Protein AF-A0A1I7TL83-F1 (afdb_monomer_lite)

Foldseek 3Di:
DDPPPPVVVVVVVQDDPPQRHHPLVLVLLQVLLVCVVVVVVVVVVCSVPPVLVVCCVVPPPPHADDDLVVSCVSNDPDSPVSSVVVVVSRVVVVVD

Organism: NCBI:txid1561998

Structure (mmCIF, N/CA/C/O backbone):
data_AF-A0A1I7TL83-F1
#
_entry.id   AF-A0A1I7TL83-F1
#
loop_
_atom_site.group_PDB
_atom_site.id
_atom_site.type_symbol
_atom_site.label_atom_id
_atom_site.label_alt_id
_atom_site.label_comp_id
_atom_site.label_asym_id
_atom_site.label_entity_id
_atom_site.label_seq_id
_atom_site.pdbx_PDB_ins_code
_atom_site.Cartn_x
_atom_site.Cartn_y
_atom_site.Cartn_z
_atom_site.occupancy
_atom_site.B_iso_or_equiv
_atom_site.auth_seq_id
_atom_site.auth_comp_id
_atom_site.auth_asym_id
_atom_site.auth_atom_id
_atom_site.pdbx_PDB_model_num
ATOM 1 N N . MET A 1 1 ? 33.379 -20.339 -18.609 1.00 40.88 1 MET A N 1
ATOM 2 C CA . MET A 1 1 ? 32.746 -19.020 -18.379 1.00 40.88 1 MET A CA 1
ATOM 3 C C . MET A 1 1 ? 31.507 -19.224 -17.528 1.00 40.88 1 MET A C 1
ATOM 5 O O . MET A 1 1 ? 30.664 -20.033 -17.888 1.00 40.88 1 MET A O 1
ATOM 9 N N . LYS A 1 2 ? 31.459 -18.587 -16.354 1.00 40.56 2 LYS A N 1
ATOM 10 C CA . LYS A 1 2 ? 30.393 -18.750 -15.358 1.00 40.56 2 LYS A CA 1
ATOM 11 C C . LYS A 1 2 ? 29.096 -18.144 -15.906 1.00 40.56 2 LYS A C 1
ATOM 13 O O . LYS A 1 2 ? 29.008 -16.931 -16.060 1.00 40.56 2 LYS A O 1
ATOM 18 N N . SER A 1 3 ? 28.115 -18.986 -16.227 1.00 40.88 3 SER A N 1
ATOM 19 C CA . SER A 1 3 ? 26.766 -18.538 -16.584 1.00 40.88 3 SER A CA 1
ATOM 20 C C . SER A 1 3 ? 26.003 -18.202 -15.302 1.00 40.88 3 SER A C 1
ATOM 22 O O . SER A 1 3 ? 25.206 -18.980 -14.787 1.00 40.88 3 SER A O 1
ATOM 24 N N . THR A 1 4 ? 26.286 -17.016 -14.767 1.00 51.28 4 THR A N 1
ATOM 25 C CA . 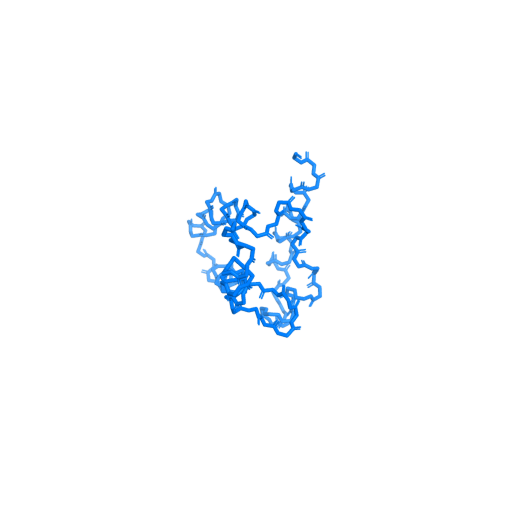THR A 1 4 ? 25.654 -16.410 -13.580 1.00 51.28 4 THR A CA 1
ATOM 26 C C . THR A 1 4 ? 24.176 -16.042 -13.809 1.00 51.28 4 THR A C 1
ATOM 28 O O . THR A 1 4 ? 23.538 -15.449 -12.950 1.00 51.28 4 THR A O 1
ATOM 31 N N . ARG A 1 5 ? 23.580 -16.407 -14.952 1.00 51.69 5 ARG A N 1
ATOM 32 C CA . ARG A 1 5 ? 22.175 -16.101 -15.263 1.00 51.69 5 ARG A CA 1
ATOM 33 C C . ARG A 1 5 ? 21.177 -17.067 -14.618 1.00 51.69 5 ARG A C 1
ATOM 35 O O . ARG A 1 5 ? 20.035 -16.684 -14.407 1.00 51.69 5 ARG A O 1
ATOM 42 N N . SER A 1 6 ? 21.594 -18.285 -14.259 1.00 44.16 6 SER A N 1
ATOM 43 C CA . SER A 1 6 ? 20.648 -19.314 -13.797 1.00 44.16 6 SER A CA 1
ATOM 44 C C . SER A 1 6 ? 20.267 -19.204 -12.315 1.00 44.16 6 SER A C 1
ATOM 46 O O . SER A 1 6 ? 19.183 -19.633 -11.946 1.00 44.16 6 SER A O 1
ATOM 48 N N . VAL A 1 7 ? 21.118 -18.611 -11.466 1.00 46.62 7 VAL A N 1
ATOM 49 C CA . VAL A 1 7 ? 20.846 -18.466 -10.019 1.00 46.62 7 VAL A CA 1
ATOM 50 C C . VAL A 1 7 ? 19.954 -17.251 -9.732 1.00 46.62 7 VAL A C 1
ATOM 52 O O . VAL A 1 7 ? 19.131 -17.301 -8.829 1.00 46.62 7 VAL A O 1
ATOM 55 N N . VAL A 1 8 ? 20.048 -16.193 -10.547 1.00 48.50 8 VAL A N 1
ATOM 56 C CA . VAL A 1 8 ? 19.241 -14.963 -10.404 1.00 48.50 8 VAL A CA 1
ATOM 57 C C . VAL A 1 8 ? 17.760 -15.204 -10.738 1.00 48.50 8 VAL A C 1
ATOM 59 O O . VAL A 1 8 ? 16.886 -14.619 -10.111 1.00 48.50 8 VAL A O 1
ATOM 62 N N . ALA A 1 9 ? 17.461 -16.107 -11.678 1.00 45.34 9 ALA A N 1
ATOM 63 C CA . ALA A 1 9 ? 16.084 -16.497 -11.995 1.00 45.34 9 ALA A CA 1
ATOM 64 C C . ALA A 1 9 ? 15.439 -17.378 -10.903 1.00 45.34 9 ALA A C 1
ATOM 66 O O . ALA A 1 9 ? 14.225 -17.347 -10.727 1.00 45.34 9 ALA A O 1
ATOM 67 N N . LEU A 1 10 ? 16.242 -18.134 -10.143 1.00 45.66 10 LEU A N 1
ATOM 68 C CA . LEU A 1 10 ? 15.761 -19.031 -9.084 1.00 45.66 10 LEU A CA 1
ATOM 69 C C . LEU A 1 10 ? 15.309 -18.280 -7.818 1.00 45.66 10 LEU A C 1
ATOM 71 O O . LEU A 1 10 ? 14.394 -18.741 -7.144 1.00 45.66 10 LEU A O 1
ATOM 75 N N . THR A 1 11 ? 15.871 -17.105 -7.516 1.00 44.09 11 THR A N 1
ATOM 76 C CA . THR A 1 11 ? 15.381 -16.217 -6.440 1.00 44.09 11 THR A CA 1
ATOM 77 C C . THR A 1 11 ? 14.209 -15.329 -6.862 1.00 44.09 11 THR A C 1
ATOM 79 O O . THR A 1 11 ? 13.509 -14.810 -6.002 1.00 44.09 11 THR A O 1
ATOM 82 N N . LEU A 1 12 ? 13.932 -15.177 -8.162 1.00 46.34 12 LEU A N 1
ATOM 83 C CA . LEU A 1 12 ? 12.803 -14.374 -8.661 1.00 46.34 12 LEU A CA 1
ATOM 84 C C . LEU A 1 12 ? 11.429 -15.026 -8.388 1.00 46.34 12 LEU A C 1
ATOM 86 O O . LEU A 1 12 ? 10.392 -14.409 -8.594 1.00 46.34 12 LEU A O 1
ATOM 90 N N . SER A 1 13 ? 11.424 -16.265 -7.888 1.00 45.91 13 SER A N 1
ATOM 91 C CA . SER A 1 13 ? 10.230 -17.009 -7.460 1.00 45.91 13 SER A CA 1
ATOM 92 C C . SER A 1 13 ? 9.822 -16.723 -6.007 1.00 45.91 13 SER A C 1
ATOM 94 O O . SER A 1 13 ? 9.092 -17.518 -5.417 1.00 45.91 13 SER A O 1
ATOM 96 N N . LEU A 1 14 ? 10.317 -15.642 -5.391 1.00 49.12 14 LEU A N 1
ATOM 97 C CA . LEU A 1 14 ? 9.957 -15.254 -4.024 1.00 49.12 14 LEU A CA 1
ATOM 98 C C . LEU A 1 14 ? 8.492 -14.786 -3.972 1.00 49.12 14 LEU A C 1
ATOM 100 O O . LEU A 1 14 ? 8.189 -13.603 -4.049 1.00 49.12 14 LEU A O 1
ATOM 104 N N . VAL A 1 15 ? 7.621 -15.789 -3.871 1.00 53.19 15 VAL A N 1
ATOM 105 C CA . VAL A 1 15 ? 6.234 -15.800 -3.399 1.00 53.19 15 VAL A CA 1
ATOM 106 C C . VAL A 1 15 ? 5.367 -14.680 -3.984 1.00 53.19 15 VAL A C 1
ATOM 108 O O . VAL A 1 15 ? 5.227 -13.590 -3.431 1.00 53.19 15 VAL A O 1
ATOM 111 N N . THR A 1 16 ? 4.803 -14.974 -5.153 1.00 54.91 16 THR A N 1
ATOM 112 C CA . THR A 1 16 ? 3.726 -14.195 -5.774 1.00 54.91 16 THR A CA 1
ATOM 113 C C . THR A 1 16 ? 2.438 -15.005 -5.672 1.00 54.91 16 THR A C 1
ATOM 115 O O . THR A 1 16 ? 2.478 -16.230 -5.801 1.00 54.91 16 THR A O 1
ATOM 118 N N . ASP A 1 17 ? 1.319 -14.335 -5.406 1.00 64.25 17 ASP A N 1
ATOM 119 C CA . ASP A 1 17 ? -0.016 -14.950 -5.431 1.00 64.25 17 ASP A CA 1
ATOM 120 C C . ASP A 1 17 ? -0.466 -15.237 -6.887 1.00 64.25 17 ASP A C 1
ATOM 122 O O . ASP A 1 17 ? 0.212 -14.843 -7.843 1.00 64.25 17 ASP A O 1
ATOM 126 N N . GLU A 1 18 ? -1.623 -15.880 -7.075 1.00 60.56 18 GLU A N 1
ATOM 127 C CA . GLU A 1 18 ? -2.236 -16.216 -8.370 1.00 60.56 18 GLU A CA 1
ATOM 128 C C . GLU A 1 18 ? -2.370 -15.003 -9.314 1.00 60.56 18 GLU A C 1
ATOM 130 O O . GLU A 1 18 ? -2.301 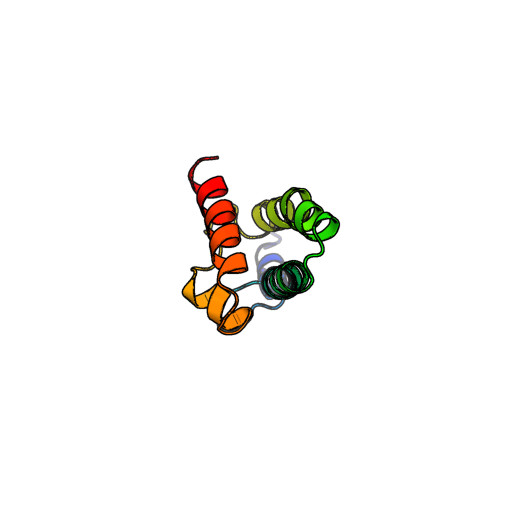-15.159 -10.533 1.00 60.56 18 GLU A O 1
ATOM 135 N N . ASP A 1 19 ? -2.489 -13.785 -8.771 1.00 69.38 19 ASP A N 1
ATOM 136 C CA . ASP A 1 19 ? -2.600 -12.528 -9.529 1.00 69.38 19 ASP A CA 1
ATOM 137 C C . ASP A 1 19 ? -1.225 -11.894 -9.901 1.00 69.38 19 ASP A C 1
ATOM 139 O O . ASP A 1 19 ? -1.171 -10.785 -10.441 1.00 69.38 19 ASP A O 1
ATOM 143 N N . GLY A 1 20 ? -0.085 -12.546 -9.617 1.00 83.12 20 GLY A N 1
ATOM 144 C CA . GLY A 1 20 ? 1.255 -12.024 -9.956 1.00 83.12 20 GLY A CA 1
ATOM 145 C C . GLY A 1 20 ? 1.684 -10.802 -9.126 1.00 83.12 20 GLY A C 1
ATOM 146 O O . GLY A 1 20 ? 2.516 -9.983 -9.558 1.00 83.12 20 GLY A O 1
ATOM 147 N N . VAL A 1 21 ? 1.086 -10.664 -7.942 1.00 88.56 21 VAL A N 1
ATOM 148 C CA . VAL A 1 21 ? 1.373 -9.625 -6.949 1.00 88.56 21 VAL A CA 1
ATOM 149 C C . VAL A 1 21 ? 2.361 -10.187 -5.921 1.00 88.56 21 VAL A C 1
ATOM 151 O O . VAL A 1 21 ? 2.105 -11.266 -5.385 1.00 88.56 21 VAL A O 1
ATOM 154 N N . PRO A 1 22 ? 3.487 -9.503 -5.639 1.00 91.62 22 PRO A N 1
ATOM 155 C CA . PRO A 1 22 ? 4.401 -9.924 -4.578 1.00 91.62 22 PRO A CA 1
ATOM 156 C C . PRO A 1 22 ? 3.701 -9.947 -3.217 1.00 91.62 22 PRO A C 1
ATOM 158 O O . PRO A 1 22 ? 2.949 -9.022 -2.904 1.00 91.62 22 PRO A O 1
ATOM 161 N N . ASN A 1 23 ? 3.988 -10.950 -2.386 1.00 89.94 23 ASN A N 1
ATOM 162 C CA . ASN A 1 23 ? 3.353 -11.081 -1.069 1.00 89.94 23 ASN A CA 1
ATOM 163 C C . ASN A 1 23 ? 3.490 -9.828 -0.196 1.00 89.94 23 ASN A C 1
ATOM 165 O O . ASN A 1 23 ? 2.518 -9.401 0.409 1.00 89.94 23 ASN A O 1
ATOM 169 N N . GLU A 1 24 ? 4.660 -9.184 -0.191 1.00 92.31 24 GLU A N 1
ATOM 170 C CA . GLU A 1 24 ? 4.880 -7.949 0.576 1.00 92.31 24 GLU A CA 1
ATOM 171 C C . GLU A 1 24 ? 3.939 -6.814 0.145 1.00 92.31 24 GLU A C 1
ATOM 173 O O . GLU A 1 24 ? 3.497 -6.007 0.961 1.00 92.31 24 GLU A O 1
ATOM 178 N N . VAL A 1 25 ? 3.598 -6.769 -1.146 1.00 92.69 25 VAL A N 1
ATOM 179 C CA . VAL A 1 25 ? 2.640 -5.803 -1.684 1.00 92.69 25 VAL A CA 1
ATOM 180 C C . VAL A 1 25 ? 1.230 -6.182 -1.249 1.00 92.69 25 VAL A C 1
ATOM 182 O O . VAL A 1 25 ? 0.480 -5.309 -0.825 1.00 92.69 25 VAL A O 1
ATOM 185 N N . ALA A 1 26 ? 0.863 -7.463 -1.309 1.00 92.31 26 ALA A N 1
ATOM 186 C CA . ALA A 1 26 ? -0.438 -7.922 -0.828 1.00 92.31 26 ALA A CA 1
ATOM 187 C C . ALA A 1 26 ? -0.628 -7.616 0.670 1.00 92.31 26 ALA A C 1
ATOM 189 O O . ALA A 1 26 ? -1.638 -7.017 1.047 1.00 92.31 26 ALA A O 1
ATOM 190 N N . ASP A 1 27 ? 0.375 -7.916 1.498 1.00 93.75 27 ASP A N 1
ATOM 191 C CA . ASP A 1 27 ? 0.387 -7.617 2.933 1.00 93.75 27 ASP A CA 1
ATOM 192 C C . ASP A 1 27 ? 0.252 -6.113 3.194 1.00 93.75 27 ASP A C 1
ATOM 194 O O . ASP A 1 27 ? -0.554 -5.692 4.030 1.00 93.75 27 ASP A O 1
ATOM 198 N N . TYR A 1 28 ? 0.971 -5.288 2.426 1.00 94.38 28 TYR A N 1
ATOM 199 C CA . TYR A 1 28 ? 0.833 -3.836 2.476 1.00 94.38 28 TYR A CA 1
ATOM 200 C C . TYR A 1 28 ? -0.597 -3.377 2.165 1.00 94.38 28 TYR A C 1
ATOM 202 O O . TYR A 1 28 ? -1.137 -2.545 2.901 1.00 94.38 28 TYR A O 1
ATOM 210 N N . LEU A 1 29 ? -1.232 -3.906 1.111 1.00 92.88 29 LEU A N 1
ATOM 211 C CA . LEU A 1 29 ? -2.604 -3.538 0.736 1.00 92.88 29 LEU A CA 1
ATOM 212 C C . LEU A 1 29 ? -3.594 -3.912 1.850 1.00 92.88 29 LEU A C 1
ATOM 214 O O . LEU A 1 29 ? -4.426 -3.088 2.246 1.00 92.88 29 LEU A O 1
ATOM 218 N N . VAL A 1 30 ? -3.479 -5.127 2.396 1.00 93.38 30 VAL A N 1
ATOM 219 C CA . VAL A 1 30 ? -4.329 -5.612 3.494 1.00 93.38 30 VAL A CA 1
ATOM 220 C C . VAL A 1 30 ? -4.156 -4.737 4.736 1.00 93.38 30 VAL A C 1
ATOM 222 O O . VAL A 1 30 ? -5.149 -4.221 5.266 1.00 93.38 30 VAL A O 1
ATOM 225 N N . TYR A 1 31 ? -2.914 -4.522 5.175 1.00 94.94 31 TYR A N 1
ATOM 226 C CA . TYR A 1 31 ? -2.604 -3.752 6.378 1.00 94.94 31 TYR A CA 1
ATOM 227 C C . TYR A 1 31 ? -3.016 -2.282 6.248 1.00 94.94 31 TYR A C 1
ATOM 229 O O . TYR A 1 31 ? -3.689 -1.746 7.130 1.00 94.94 31 TYR A O 1
ATOM 237 N N . SER A 1 32 ? -2.729 -1.654 5.109 1.00 92.69 32 SER A N 1
ATOM 238 C CA . SER A 1 32 ? -3.151 -0.279 4.823 1.00 92.69 32 SER A CA 1
ATOM 239 C C . SER A 1 32 ? -4.673 -0.132 4.862 1.00 92.69 32 SER A C 1
ATOM 241 O O . SER A 1 32 ? -5.192 0.800 5.482 1.00 92.69 32 SER A O 1
ATOM 243 N N . SER A 1 33 ? -5.415 -1.083 4.276 1.00 93.19 33 SER A N 1
ATOM 244 C CA . SER A 1 33 ? -6.885 -1.067 4.330 1.00 93.19 33 SER A CA 1
ATOM 245 C C . SER A 1 33 ? -7.413 -1.159 5.767 1.00 93.19 33 SER A C 1
ATOM 247 O O . SER A 1 33 ? -8.385 -0.484 6.124 1.00 93.19 33 SER A O 1
ATOM 249 N N . ARG A 1 34 ? -6.740 -1.945 6.617 1.00 94.00 34 ARG A N 1
ATOM 250 C CA . ARG A 1 34 ? -7.073 -2.092 8.033 1.00 94.00 34 ARG A CA 1
ATOM 251 C C . ARG A 1 34 ? -6.826 -0.794 8.797 1.00 94.00 34 ARG A C 1
ATOM 253 O O . ARG A 1 34 ? -7.710 -0.375 9.537 1.00 94.00 34 ARG A O 1
ATOM 260 N N . MET A 1 35 ? -5.688 -0.136 8.586 1.00 95.00 35 MET A N 1
ATOM 261 C CA . MET A 1 35 ? -5.366 1.125 9.268 1.00 95.00 35 MET A CA 1
ATOM 262 C C . MET A 1 35 ? -6.350 2.241 8.915 1.00 95.00 35 MET A C 1
ATOM 264 O O . MET A 1 35 ? -6.756 3.004 9.790 1.00 95.00 35 MET A O 1
ATOM 268 N N . ILE A 1 36 ? -6.823 2.280 7.666 1.00 92.00 36 ILE A N 1
ATOM 269 C CA . ILE A 1 36 ? -7.897 3.193 7.245 1.00 92.00 36 ILE A CA 1
ATOM 270 C C . ILE A 1 36 ? -9.212 2.880 7.959 1.00 92.00 36 ILE A C 1
ATOM 272 O O . ILE A 1 36 ? -9.888 3.797 8.427 1.00 92.00 36 ILE A O 1
ATOM 276 N N . LYS A 1 37 ? -9.571 1.599 8.086 1.00 91.94 37 LYS A N 1
ATOM 277 C CA . LYS A 1 37 ? -10.777 1.181 8.814 1.00 91.94 37 LYS A CA 1
ATOM 278 C C . LYS A 1 37 ? -10.702 1.520 10.308 1.00 91.94 37 LYS A C 1
ATOM 280 O O . LYS A 1 37 ? -11.709 1.915 10.886 1.00 91.94 37 LYS A O 1
ATOM 285 N N . GLU A 1 38 ? -9.526 1.375 10.911 1.00 94.81 38 GLU A N 1
ATOM 286 C CA . GLU A 1 38 ? -9.254 1.700 12.318 1.00 94.81 38 GLU A CA 1
ATOM 287 C C . GLU A 1 38 ? -9.007 3.203 12.554 1.00 94.81 38 GLU A C 1
ATOM 289 O O . GLU A 1 38 ? -8.852 3.620 13.697 1.00 94.81 38 GLU A O 1
ATOM 294 N N . GLN A 1 39 ? -9.001 4.022 11.493 1.00 94.25 39 GLN A N 1
ATOM 295 C CA . GLN A 1 39 ? -8.713 5.462 11.541 1.00 94.25 39 GLN A CA 1
ATOM 296 C C . GLN A 1 39 ? -7.362 5.794 12.197 1.00 94.25 39 GLN A C 1
ATOM 298 O O . GLN A 1 39 ? -7.194 6.844 12.820 1.00 94.25 39 GLN A O 1
ATOM 303 N N . ASN A 1 40 ? -6.373 4.915 12.034 1.00 96.31 40 ASN A N 1
ATOM 304 C CA . ASN A 1 40 ? -5.033 5.111 12.572 1.00 96.31 40 ASN A CA 1
ATOM 305 C C . ASN A 1 40 ? -4.222 6.059 11.671 1.00 96.31 40 ASN A C 1
ATOM 307 O O . ASN A 1 40 ? -3.369 5.632 10.896 1.00 96.31 40 ASN A O 1
ATOM 311 N N . VAL A 1 41 ? -4.523 7.358 11.746 1.00 94.50 41 VAL A N 1
ATOM 312 C CA . VAL A 1 41 ? -3.918 8.401 10.895 1.00 94.50 41 VAL A CA 1
ATOM 313 C C . VAL A 1 41 ? -2.381 8.406 10.924 1.00 94.50 41 VAL A C 1
ATOM 315 O O . VAL A 1 41 ? -1.799 8.485 9.841 1.00 94.50 41 VAL A O 1
ATOM 318 N N . PRO A 1 42 ? -1.704 8.291 12.086 1.00 97.12 42 PRO A N 1
ATOM 319 C CA . PRO A 1 42 ? -0.243 8.228 12.117 1.00 97.12 42 PRO A CA 1
ATOM 320 C C . PRO A 1 42 ? 0.319 7.074 11.285 1.00 97.12 42 PRO A C 1
ATOM 322 O O . PRO A 1 42 ? 1.252 7.270 10.513 1.00 97.12 42 PRO A O 1
ATOM 325 N N . GLU A 1 43 ? -0.281 5.888 11.391 1.00 96.25 43 GLU A N 1
ATOM 326 C CA . GLU A 1 43 ? 0.184 4.717 10.650 1.00 96.25 43 GLU A CA 1
ATOM 327 C C . GLU A 1 43 ? -0.116 4.830 9.153 1.00 96.25 43 GLU A C 1
ATOM 329 O O . GLU A 1 43 ? 0.718 4.475 8.324 1.00 96.25 43 GLU A O 1
ATOM 334 N N . ILE A 1 44 ? -1.278 5.384 8.787 1.00 93.00 44 ILE A N 1
ATOM 335 C CA . ILE A 1 44 ? -1.622 5.662 7.384 1.00 93.00 44 ILE A CA 1
ATOM 336 C C . ILE A 1 44 ? -0.569 6.578 6.749 1.00 93.00 44 ILE A C 1
ATOM 338 O O . ILE A 1 44 ? -0.160 6.327 5.617 1.00 93.00 44 ILE A O 1
ATOM 342 N N . LEU A 1 45 ? -0.104 7.604 7.473 1.00 93.19 45 LEU A N 1
ATOM 343 C CA . LEU A 1 45 ? 0.941 8.508 6.989 1.00 93.19 45 LEU A CA 1
ATOM 344 C C . LEU A 1 45 ? 2.276 7.775 6.791 1.00 93.19 45 LEU A C 1
ATOM 346 O O . LEU A 1 45 ? 2.879 7.890 5.729 1.00 93.19 45 LEU A O 1
ATOM 350 N N . THR A 1 46 ? 2.699 6.960 7.761 1.00 95.44 46 THR A N 1
ATOM 351 C CA . THR A 1 46 ? 3.910 6.124 7.657 1.00 95.44 46 THR A CA 1
ATOM 352 C C . THR A 1 46 ? 3.854 5.197 6.439 1.00 95.44 46 THR A C 1
ATOM 354 O O . THR A 1 46 ? 4.799 5.120 5.649 1.00 95.44 46 THR A O 1
ATOM 357 N N . LEU A 1 47 ? 2.722 4.518 6.237 1.00 93.25 47 LEU A N 1
ATOM 358 C CA . LEU A 1 47 ? 2.511 3.623 5.098 1.00 93.25 47 LEU A CA 1
ATOM 359 C C . LEU A 1 47 ? 2.541 4.366 3.758 1.00 93.25 47 LEU A C 1
ATOM 361 O O . LEU A 1 47 ? 2.960 3.798 2.745 1.00 93.25 47 LEU A O 1
ATOM 365 N N . TYR A 1 48 ? 2.100 5.621 3.750 1.00 90.12 48 TYR A N 1
ATOM 366 C CA . TYR A 1 48 ? 2.092 6.466 2.566 1.00 90.12 48 TYR A CA 1
ATOM 367 C C . TYR A 1 48 ? 3.483 6.998 2.211 1.00 90.12 48 TYR A C 1
ATOM 369 O O . TYR A 1 48 ? 3.911 6.865 1.068 1.00 90.12 48 TYR A O 1
ATOM 377 N N . ASP A 1 49 ? 4.191 7.567 3.186 1.00 90.19 49 ASP A N 1
ATOM 378 C CA . ASP A 1 49 ? 5.437 8.303 2.953 1.00 90.19 49 ASP A CA 1
ATOM 379 C C . ASP A 1 49 ? 6.673 7.399 2.901 1.00 90.19 49 ASP A C 1
ATOM 381 O O . ASP A 1 49 ? 7.702 7.797 2.354 1.00 90.19 49 ASP A O 1
ATOM 385 N N . GLN A 1 50 ? 6.598 6.193 3.472 1.00 92.62 50 GLN A N 1
ATOM 386 C CA . GLN A 1 50 ? 7.752 5.296 3.586 1.00 92.62 50 GLN A CA 1
ATOM 387 C C . GLN A 1 50 ? 7.533 3.973 2.854 1.00 92.62 50 GLN A C 1
ATOM 389 O O . GLN A 1 50 ? 8.285 3.643 1.938 1.00 92.62 50 GLN A O 1
ATOM 394 N N . ALA A 1 51 ? 6.494 3.220 3.226 1.00 92.94 51 ALA A N 1
ATOM 395 C CA . ALA A 1 51 ? 6.305 1.866 2.704 1.00 92.94 51 ALA A CA 1
ATOM 396 C C . ALA A 1 51 ? 5.917 1.852 1.214 1.00 92.94 51 ALA A C 1
ATOM 398 O O . ALA A 1 51 ? 6.452 1.054 0.448 1.00 92.94 51 ALA A O 1
ATOM 399 N N . SER A 1 52 ? 5.024 2.747 0.776 1.00 90.00 52 SER A N 1
ATOM 400 C CA . SER A 1 52 ? 4.612 2.815 -0.634 1.00 90.00 52 SER A CA 1
ATOM 401 C C . SER A 1 52 ? 5.768 3.166 -1.597 1.00 90.00 52 SER A C 1
ATOM 403 O O . SER A 1 52 ? 5.935 2.453 -2.596 1.00 90.00 52 SER A O 1
ATOM 405 N N . PRO A 1 53 ? 6.620 4.179 -1.320 1.00 90.25 53 PRO A N 1
ATOM 406 C CA . PRO A 1 53 ? 7.817 4.443 -2.122 1.00 90.25 53 PRO A CA 1
ATOM 407 C C . PRO A 1 53 ? 8.830 3.291 -2.136 1.00 90.25 53 PRO A C 1
ATOM 409 O O . PRO A 1 53 ? 9.367 2.979 -3.199 1.00 90.25 53 PRO A O 1
ATOM 412 N N . ASP A 1 54 ? 9.065 2.622 -1.000 1.00 92.56 54 ASP A N 1
ATOM 413 C CA . ASP A 1 54 ? 9.984 1.472 -0.936 1.00 92.56 54 ASP A CA 1
ATOM 414 C C . ASP A 1 54 ? 9.499 0.309 -1.815 1.00 92.56 54 ASP A C 1
ATOM 416 O O . ASP A 1 54 ? 10.232 -0.191 -2.673 1.00 92.56 54 ASP A O 1
ATOM 420 N N . LEU A 1 55 ? 8.226 -0.077 -1.676 1.00 92.25 55 LEU A N 1
ATOM 421 C CA . LEU A 1 55 ? 7.625 -1.142 -2.484 1.00 92.25 55 LEU A CA 1
ATOM 422 C C . LEU A 1 55 ? 7.593 -0.781 -3.973 1.00 92.25 55 LEU A C 1
ATOM 424 O O . LEU A 1 55 ? 7.820 -1.643 -4.825 1.00 92.25 55 LEU A O 1
ATOM 428 N N . THR A 1 56 ? 7.354 0.494 -4.286 1.00 89.25 56 THR A N 1
ATOM 429 C CA . THR A 1 56 ? 7.433 1.033 -5.648 1.00 89.25 56 THR A CA 1
ATOM 430 C C . THR A 1 56 ? 8.807 0.791 -6.263 1.00 89.25 56 THR A C 1
ATOM 432 O O . THR A 1 56 ? 8.902 0.183 -7.329 1.00 89.25 56 THR A O 1
ATOM 435 N N . GLU A 1 57 ? 9.869 1.213 -5.582 1.00 89.62 57 GLU A N 1
ATOM 436 C CA . GLU A 1 57 ? 11.237 1.090 -6.089 1.00 89.62 57 GLU A CA 1
ATOM 437 C C . GLU A 1 57 ? 11.657 -0.382 -6.240 1.00 89.62 57 GLU A C 1
ATOM 439 O O . GLU A 1 57 ? 12.375 -0.766 -7.172 1.00 89.62 57 GLU A O 1
ATOM 444 N N . ARG A 1 58 ? 11.184 -1.243 -5.336 1.00 90.56 58 ARG A N 1
ATOM 445 C CA . ARG A 1 58 ? 11.543 -2.665 -5.317 1.00 90.56 58 ARG A CA 1
ATOM 446 C C . ARG A 1 58 ? 10.807 -3.490 -6.371 1.00 90.56 58 ARG A C 1
ATOM 448 O O . ARG A 1 58 ? 11.435 -4.355 -6.979 1.00 90.56 58 ARG A O 1
ATOM 455 N N . PHE A 1 59 ? 9.518 -3.234 -6.601 1.00 89.06 59 PHE A N 1
ATOM 456 C CA . PHE A 1 59 ? 8.660 -4.124 -7.398 1.00 89.06 59 PHE A CA 1
ATOM 457 C C . PHE A 1 59 ? 8.016 -3.473 -8.629 1.00 89.06 59 PHE A C 1
ATOM 459 O O . PHE A 1 59 ? 7.570 -4.194 -9.523 1.00 89.06 59 PHE A O 1
ATOM 466 N N . PHE A 1 60 ? 7.974 -2.140 -8.701 1.00 87.06 60 PHE A N 1
ATOM 467 C CA . PHE A 1 60 ? 7.167 -1.392 -9.674 1.00 87.06 60 PHE A CA 1
ATOM 468 C C . PHE A 1 60 ? 7.948 -0.293 -10.416 1.00 87.06 60 PHE A C 1
ATOM 470 O O . PHE A 1 60 ? 7.361 0.686 -10.861 1.00 87.06 60 PHE A O 1
ATOM 477 N N . ARG A 1 61 ? 9.270 -0.454 -10.588 1.00 84.56 61 ARG A N 1
ATOM 478 C CA . ARG A 1 61 ? 10.082 0.437 -11.446 1.00 84.56 61 ARG A CA 1
ATOM 479 C C . ARG A 1 61 ? 9.745 0.301 -12.932 1.00 84.56 61 ARG A C 1
ATOM 481 O O . ARG A 1 61 ? 9.574 1.298 -13.617 1.00 84.56 61 ARG A O 1
ATOM 488 N N . ASP A 1 62 ? 9.613 -0.939 -13.402 1.00 83.88 62 ASP A N 1
ATOM 489 C CA . ASP A 1 62 ? 9.374 -1.260 -14.820 1.00 83.88 62 ASP A CA 1
ATOM 490 C C . ASP A 1 62 ? 7.949 -1.781 -15.087 1.00 83.88 62 ASP A C 1
ATOM 492 O O . ASP A 1 62 ? 7.621 -2.212 -16.194 1.00 83.88 62 ASP A O 1
ATOM 496 N N . ARG A 1 63 ? 7.093 -1.799 -14.061 1.00 84.50 63 ARG A N 1
ATOM 497 C CA . ARG A 1 63 ? 5.705 -2.274 -14.141 1.00 84.50 63 ARG A CA 1
ATOM 498 C C . ARG A 1 63 ? 4.809 -1.454 -13.228 1.00 84.50 63 ARG A C 1
ATOM 500 O O . ARG A 1 63 ? 5.254 -0.969 -12.199 1.00 84.50 63 ARG A O 1
ATOM 507 N N . MET A 1 64 ? 3.532 -1.365 -13.572 1.00 86.38 64 MET A N 1
ATOM 508 C CA . MET A 1 64 ? 2.544 -0.657 -12.759 1.00 86.38 64 MET A CA 1
ATOM 509 C C . MET A 1 64 ? 2.154 -1.461 -11.513 1.00 86.38 64 MET A C 1
ATOM 511 O O . MET A 1 64 ? 2.218 -2.700 -11.510 1.00 86.38 64 MET A O 1
ATOM 515 N N . TRP A 1 65 ? 1.713 -0.748 -10.472 1.00 89.38 65 TRP A N 1
ATOM 516 C CA . TRP A 1 65 ? 0.996 -1.350 -9.345 1.00 89.38 65 TRP A CA 1
ATOM 517 C C . TRP A 1 65 ? -0.234 -2.136 -9.82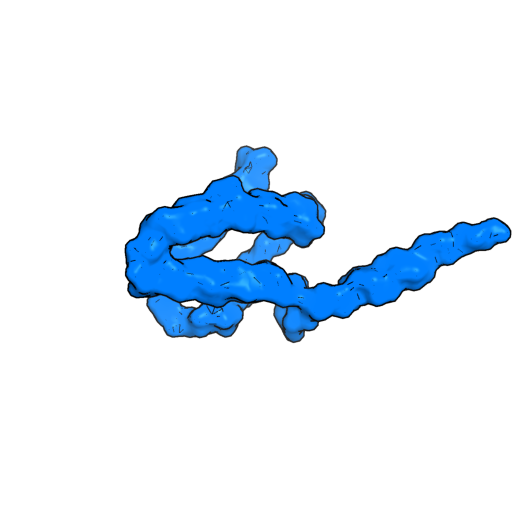8 1.00 89.38 65 TRP A C 1
ATOM 519 O O . TRP A 1 65 ? -0.733 -1.874 -10.926 1.00 89.38 65 TRP A O 1
ATOM 529 N N . PRO A 1 66 ? -0.736 -3.088 -9.019 1.00 89.19 66 PRO A N 1
ATOM 530 C CA . PRO A 1 66 ? -1.939 -3.843 -9.346 1.00 89.19 66 PRO A CA 1
ATOM 531 C C . PRO A 1 66 ? -3.117 -2.943 -9.746 1.00 89.19 66 PRO A C 1
ATOM 533 O O . PRO A 1 66 ? -3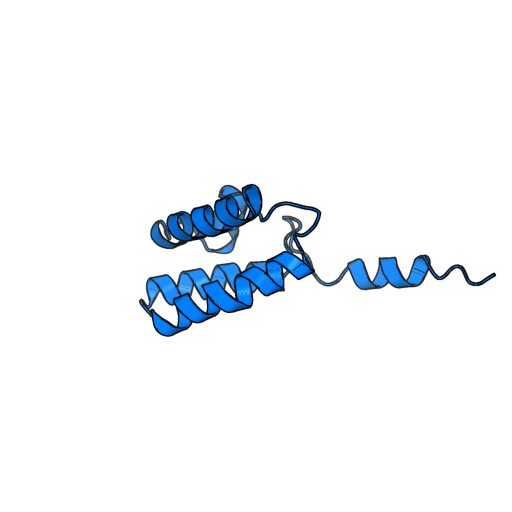.352 -1.887 -9.163 1.00 89.19 66 PRO A O 1
ATOM 536 N N . ASP A 1 67 ? -3.909 -3.370 -10.725 1.00 87.19 67 ASP A N 1
ATOM 537 C CA . ASP A 1 67 ? -5.131 -2.645 -11.057 1.00 87.19 67 ASP A CA 1
ATOM 538 C C . ASP A 1 67 ? -6.118 -2.652 -9.881 1.00 87.19 67 ASP A C 1
ATOM 540 O O . ASP A 1 67 ? -6.114 -3.536 -9.018 1.00 87.19 67 ASP A O 1
ATOM 544 N N . LYS A 1 68 ? -7.045 -1.688 -9.891 1.00 85.69 68 LYS A N 1
ATOM 545 C CA . LYS A 1 68 ? -8.106 -1.546 -8.880 1.00 85.69 68 LYS A CA 1
ATOM 546 C C . LYS A 1 68 ? -8.810 -2.871 -8.564 1.00 85.69 68 LYS A C 1
ATOM 548 O O . LYS A 1 68 ? -9.065 -3.154 -7.400 1.00 85.69 68 LYS A O 1
ATOM 553 N N . SER A 1 69 ? -9.153 -3.651 -9.588 1.00 86.62 69 SER A N 1
ATOM 554 C CA . SER A 1 69 ? -9.885 -4.912 -9.431 1.00 86.62 69 SER A CA 1
ATOM 555 C C . SER A 1 69 ? -9.084 -5.964 -8.663 1.00 86.62 69 SER A C 1
ATOM 557 O O . SER A 1 69 ? -9.662 -6.688 -7.857 1.00 86.62 69 SER A O 1
ATOM 559 N N . VAL A 1 70 ? -7.767 -6.021 -8.877 1.00 89.00 70 VAL A N 1
ATOM 560 C CA . VAL A 1 70 ? -6.856 -6.927 -8.166 1.00 89.00 70 VAL A CA 1
ATOM 561 C C . VAL A 1 70 ? -6.711 -6.477 -6.715 1.00 89.00 70 VAL A C 1
ATOM 563 O O . VAL A 1 70 ? -6.898 -7.274 -5.799 1.00 89.00 70 VAL A O 1
ATOM 566 N N . ALA A 1 71 ? -6.495 -5.178 -6.486 1.00 88.38 71 ALA A N 1
ATOM 567 C CA . ALA A 1 71 ? -6.423 -4.626 -5.135 1.00 88.38 71 ALA A CA 1
ATOM 568 C C . ALA A 1 71 ? -7.725 -4.857 -4.338 1.00 88.38 71 ALA A C 1
ATOM 570 O O . ALA A 1 71 ? -7.670 -5.244 -3.173 1.00 88.38 71 ALA A O 1
ATOM 571 N N . GLU A 1 72 ? -8.899 -4.685 -4.962 1.00 88.62 72 GLU A N 1
ATOM 572 C CA . GLU A 1 72 ? -10.207 -4.974 -4.346 1.00 88.62 72 GLU A CA 1
ATOM 573 C C . GLU A 1 72 ? -10.387 -6.458 -3.997 1.00 88.62 72 GLU A C 1
ATOM 575 O O . GLU A 1 72 ? -11.031 -6.770 -2.993 1.00 88.62 72 GLU A O 1
ATOM 580 N N . ARG A 1 73 ? -9.816 -7.369 -4.796 1.00 87.94 73 ARG A N 1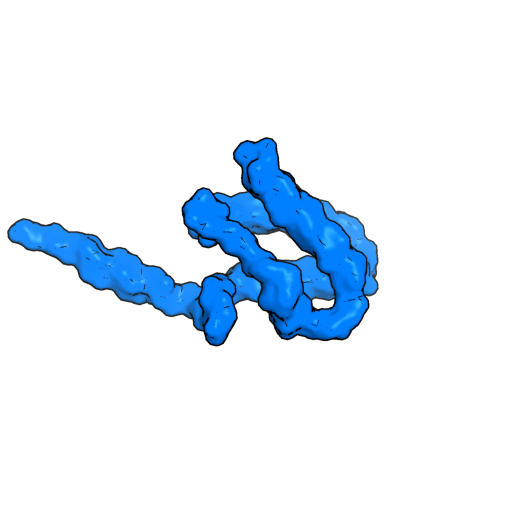
ATOM 581 C CA . ARG A 1 73 ? -9.834 -8.810 -4.514 1.00 87.94 73 ARG A CA 1
ATOM 582 C C . ARG A 1 73 ? -8.989 -9.148 -3.284 1.00 87.94 73 ARG A C 1
ATOM 584 O O . ARG A 1 73 ? -9.450 -9.907 -2.439 1.00 87.94 73 ARG A O 1
ATOM 591 N N . ILE A 1 74 ? -7.807 -8.536 -3.171 1.00 89.38 74 ILE A N 1
ATOM 592 C CA . ILE A 1 74 ? -6.849 -8.760 -2.074 1.00 89.38 74 ILE A CA 1
ATOM 593 C C . ILE A 1 74 ? -7.394 -8.241 -0.737 1.00 89.38 74 ILE A C 1
ATOM 595 O O . ILE A 1 74 ? -7.370 -8.950 0.265 1.00 89.38 74 ILE A O 1
ATOM 599 N N . ILE A 1 75 ? -7.910 -7.009 -0.699 1.00 88.38 75 ILE A N 1
ATOM 600 C CA . ILE A 1 75 ? -8.362 -6.386 0.561 1.00 88.38 75 ILE A CA 1
ATOM 601 C C . ILE A 1 75 ? -9.784 -6.803 0.978 1.00 88.38 75 ILE A C 1
ATOM 603 O O . ILE A 1 75 ? -10.215 -6.505 2.093 1.00 88.38 75 ILE A O 1
ATOM 607 N N . GLY A 1 76 ? -10.535 -7.435 0.073 1.00 78.94 76 GLY A N 1
ATOM 608 C CA . GLY A 1 76 ? -11.955 -7.729 0.235 1.00 78.94 76 GLY A CA 1
ATOM 609 C C . GLY A 1 76 ? -12.881 -6.554 -0.120 1.00 78.94 76 GLY A C 1
ATOM 610 O O . GLY A 1 76 ? -12.556 -5.371 0.011 1.00 78.94 76 GLY A O 1
ATOM 611 N N . SER A 1 77 ? -14.094 -6.874 -0.576 1.00 67.88 77 SER A N 1
ATOM 612 C CA . SER A 1 77 ? -15.084 -5.876 -1.000 1.00 67.88 77 SER A CA 1
ATOM 613 C C . SER A 1 77 ? -15.507 -4.941 0.145 1.00 67.88 77 SER A C 1
ATOM 615 O O . SER A 1 77 ? -15.851 -5.412 1.226 1.00 67.88 77 SER A O 1
ATOM 617 N N . GLY A 1 78 ? -15.583 -3.628 -0.112 1.00 68.12 78 GLY A N 1
ATOM 618 C CA . GLY A 1 78 ? -16.246 -2.659 0.781 1.00 68.12 78 GLY A CA 1
ATOM 619 C C . GLY A 1 78 ? -15.395 -1.474 1.249 1.00 68.12 78 GLY A C 1
ATOM 620 O O . GLY A 1 78 ? -15.950 -0.482 1.722 1.00 68.12 78 GLY A O 1
ATOM 621 N N . ASN A 1 79 ? -14.075 -1.502 1.057 1.00 73.62 79 ASN A N 1
ATOM 622 C CA . ASN A 1 79 ? -13.177 -0.430 1.504 1.00 73.62 79 ASN A CA 1
ATOM 623 C C . ASN A 1 79 ? -13.039 0.712 0.476 1.00 73.62 79 ASN A C 1
ATOM 625 O O . ASN A 1 79 ? -11.978 0.944 -0.100 1.00 73.62 79 ASN A O 1
ATOM 629 N N . LYS A 1 80 ? -14.122 1.474 0.256 1.00 82.19 80 LYS A N 1
ATOM 630 C CA . LYS A 1 80 ? -14.141 2.592 -0.716 1.00 82.19 80 LYS A CA 1
ATOM 631 C C . LYS A 1 80 ? -13.086 3.671 -0.431 1.00 82.19 80 LYS A C 1
ATOM 633 O O . LYS A 1 80 ? -12.509 4.200 -1.375 1.00 82.19 80 LYS A O 1
ATOM 638 N N . LEU A 1 81 ? -12.825 3.981 0.843 1.00 83.12 81 LEU A N 1
ATOM 639 C CA . LEU A 1 81 ? -11.822 4.982 1.237 1.00 83.12 81 LEU A CA 1
ATOM 640 C C . LEU A 1 81 ? -10.400 4.549 0.873 1.00 83.12 81 LEU A C 1
ATOM 642 O O . LEU A 1 81 ? -9.642 5.348 0.332 1.00 83.12 81 LEU A O 1
ATOM 646 N N . PHE A 1 82 ? -10.070 3.273 1.087 1.00 87.50 82 PHE A N 1
ATOM 647 C CA . PHE A 1 82 ? -8.791 2.717 0.654 1.00 87.50 82 PHE A CA 1
ATOM 648 C C . PHE A 1 82 ? -8.605 2.861 -0.853 1.00 87.50 82 PHE A C 1
ATOM 650 O O . PHE A 1 82 ? -7.565 3.322 -1.297 1.00 87.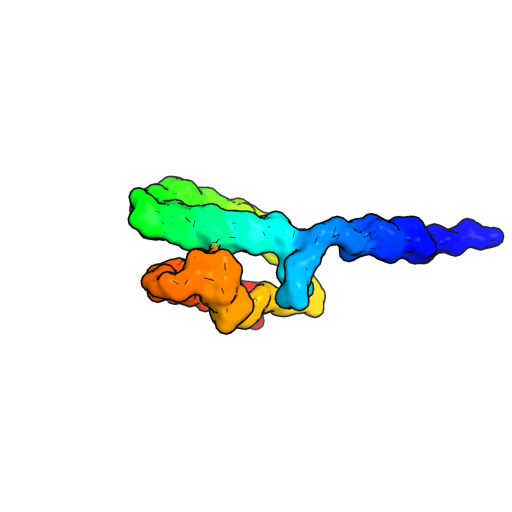50 82 PHE A O 1
ATOM 657 N N . ILE A 1 83 ? -9.630 2.546 -1.645 1.00 86.44 83 ILE A N 1
ATOM 658 C CA . ILE A 1 83 ? -9.550 2.637 -3.107 1.00 86.44 83 ILE A CA 1
ATOM 659 C C . ILE A 1 83 ? -9.340 4.072 -3.601 1.00 86.44 83 ILE A C 1
ATOM 661 O O . ILE A 1 83 ? -8.679 4.268 -4.620 1.00 86.44 83 ILE A O 1
ATOM 665 N N . ILE A 1 84 ? -9.881 5.075 -2.906 1.00 85.69 84 ILE A N 1
ATOM 666 C CA . ILE A 1 84 ? -9.627 6.484 -3.236 1.00 85.69 84 ILE A CA 1
ATOM 667 C C . ILE A 1 84 ? -8.145 6.808 -3.013 1.00 85.69 84 ILE A C 1
ATOM 669 O O . ILE A 1 84 ? -7.484 7.246 -3.951 1.00 85.69 84 ILE A O 1
ATOM 673 N N . LEU A 1 85 ? -7.609 6.504 -1.827 1.00 84.00 85 LEU A N 1
ATOM 674 C CA . LEU A 1 85 ? -6.196 6.739 -1.497 1.00 84.00 85 LEU A CA 1
ATOM 675 C C . LEU A 1 85 ? -5.242 5.928 -2.389 1.00 84.00 85 LEU A C 1
ATOM 677 O O . LEU A 1 85 ? -4.211 6.427 -2.831 1.00 84.00 85 LEU A O 1
ATOM 681 N N . TYR A 1 86 ? -5.613 4.693 -2.720 1.00 85.56 86 TYR A N 1
ATOM 682 C CA . TYR A 1 86 ? -4.845 3.818 -3.599 1.00 85.56 86 TYR A CA 1
ATOM 683 C C . TYR A 1 86 ? -4.694 4.396 -5.010 1.00 85.56 86 TYR A C 1
ATOM 685 O O . TYR A 1 86 ? -3.611 4.358 -5.593 1.00 85.56 86 TYR A O 1
ATOM 693 N N . LYS A 1 87 ? -5.761 4.995 -5.552 1.00 81.62 87 LYS A N 1
ATOM 694 C CA . LYS A 1 87 ? -5.690 5.681 -6.847 1.00 81.62 87 LYS A CA 1
ATOM 695 C C . LYS A 1 87 ? -4.731 6.864 -6.814 1.00 81.62 87 LYS A C 1
ATOM 697 O O . LYS A 1 87 ? -4.047 7.090 -7.803 1.00 81.62 87 LYS A O 1
ATOM 702 N N . GLU A 1 88 ? -4.645 7.596 -5.705 1.00 79.75 88 GLU A N 1
ATOM 703 C CA . GLU A 1 88 ? -3.676 8.690 -5.583 1.00 79.75 88 GLU A CA 1
ATOM 704 C C . GLU A 1 88 ? -2.231 8.185 -5.646 1.00 79.75 88 GLU A C 1
ATOM 706 O O . GLU A 1 88 ? -1.410 8.813 -6.308 1.00 79.75 88 GLU A O 1
ATOM 711 N N . ILE A 1 89 ? -1.926 7.039 -5.023 1.00 72.38 89 ILE A N 1
ATOM 712 C CA . ILE A 1 89 ? -0.604 6.391 -5.129 1.00 72.38 89 ILE A CA 1
ATOM 713 C C . ILE A 1 89 ? -0.300 6.037 -6.590 1.00 72.38 89 ILE A C 1
ATOM 715 O O . ILE A 1 89 ? 0.768 6.374 -7.101 1.00 72.38 89 ILE A O 1
ATOM 719 N N . TYR A 1 90 ? -1.263 5.421 -7.278 1.00 70.81 90 TYR A N 1
ATOM 720 C CA . TYR A 1 90 ? -1.137 5.037 -8.685 1.00 70.81 90 TYR A CA 1
ATOM 721 C C . TYR A 1 90 ? -0.889 6.249 -9.600 1.00 70.81 90 TYR A C 1
ATOM 723 O O . TYR A 1 90 ? 0.011 6.231 -10.438 1.00 70.81 90 TYR A O 1
ATOM 731 N N . TYR A 1 91 ? -1.635 7.341 -9.409 1.00 65.75 91 TYR A N 1
ATOM 732 C CA . TYR A 1 91 ? -1.426 8.576 -10.169 1.00 65.75 91 TYR A CA 1
ATOM 733 C C . TYR A 1 91 ? -0.078 9.229 -9.874 1.00 65.75 91 TYR A C 1
ATOM 735 O O . TYR A 1 91 ? 0.547 9.757 -10.789 1.00 65.75 91 TYR A O 1
ATOM 743 N N . ARG A 1 92 ? 0.394 9.185 -8.624 1.00 70.50 92 ARG A N 1
ATOM 744 C CA . ARG A 1 92 ? 1.679 9.782 -8.247 1.00 70.50 92 ARG A CA 1
ATOM 745 C C . ARG A 1 92 ? 2.844 9.129 -8.996 1.00 70.50 92 ARG A C 1
ATOM 747 O O . ARG A 1 92 ? 3.745 9.844 -9.402 1.00 70.50 92 ARG A O 1
ATOM 754 N N . GLN A 1 93 ? 2.791 7.820 -9.248 1.00 68.00 93 GLN A N 1
ATOM 755 C CA . GLN A 1 93 ? 3.786 7.137 -10.084 1.00 68.00 93 GLN A CA 1
ATOM 756 C C . GLN A 1 93 ? 3.704 7.495 -11.568 1.00 68.00 93 GLN A C 1
ATOM 758 O O . GLN A 1 93 ? 4.732 7.610 -12.221 1.00 68.00 93 GLN A O 1
ATOM 763 N N . LEU A 1 94 ? 2.497 7.645 -12.116 1.00 63.50 94 LEU A N 1
ATOM 764 C CA . LEU A 1 94 ? 2.322 7.932 -13.544 1.00 63.50 94 LEU A CA 1
ATOM 765 C C . LEU A 1 94 ? 2.870 9.304 -13.963 1.00 63.50 94 LEU A C 1
ATOM 767 O O . LEU A 1 94 ? 3.125 9.516 -15.147 1.00 63.50 94 LEU A O 1
ATOM 771 N N . TYR A 1 95 ? 2.999 10.232 -13.014 1.00 59.22 95 TYR A N 1
ATOM 772 C CA . TYR A 1 95 ? 3.408 11.615 -13.260 1.00 59.22 95 TYR A CA 1
ATOM 773 C C . TYR A 1 95 ? 4.730 12.012 -12.577 1.00 59.22 95 TYR A C 1
ATOM 775 O O . TYR A 1 95 ? 5.082 13.192 -12.633 1.00 59.22 95 TYR A O 1
ATOM 783 N N . ALA A 1 96 ? 5.426 11.075 -11.924 1.00 58.31 96 ALA A N 1
ATOM 784 C CA . ALA A 1 96 ? 6.721 11.306 -11.274 1.00 58.31 96 ALA A CA 1
ATOM 785 C C . ALA A 1 96 ? 7.910 11.042 -12.208 1.00 58.31 96 ALA A C 1
ATOM 787 O O . ALA A 1 96 ? 7.773 10.215 -13.137 1.00 58.31 96 ALA A O 1
#

InterPro domains:
  IPR019382 Translation initiation factor 3 complex subunit L [PTHR13242] (16-96)

Secondary structure (DSSP, 8-state):
---THHHHHHHTTS-B-TTS-BHHHHHHHHHHHHHHHTT-HHHHHHIIIIIHHHHHHHH-SSSPPPPHHHHHHHH-TT-HHHHHHHHHHHHHHHT-

pLDDT: mean 79.26, std 17.13, range [40.56, 97.12]

Radius of gyration: 15.26 Å; chains: 1; bounding box: 49×31×31 Å

Sequence (96 aa):
MKSTRSVVALTLSLVTDEDGVPNEVADYLVYSSRMIKEQNVPEILTLYDQASPDLTERFFRDRMWPDKSVAERIIGSGNKLFIILYKEIYYRQLYA